Protein AF-A0A8S3HGL4-F1 (afdb_monomer)

pLDDT: mean 84.84, std 16.37, range [34.28, 98.06]

Structure (mmCIF, N/CA/C/O backbone):
data_AF-A0A8S3HGL4-F1
#
_entry.id   AF-A0A8S3HGL4-F1
#
loop_
_atom_site.group_PDB
_atom_site.id
_atom_site.type_symbol
_atom_site.label_atom_id
_atom_site.label_alt_id
_atom_site.label_comp_id
_atom_site.label_asym_id
_atom_site.label_entity_id
_atom_site.label_seq_id
_atom_site.pdbx_PDB_ins_code
_atom_site.Cartn_x
_atom_site.Cartn_y
_atom_site.Cartn_z
_atom_site.occupancy
_atom_site.B_iso_or_equiv
_atom_site.auth_seq_id
_atom_site.auth_comp_id
_atom_site.auth_asym_id
_atom_site.auth_atom_id
_atom_site.pdbx_PDB_model_num
ATOM 1 N N . MET A 1 1 ? -8.669 6.944 -29.099 1.00 34.28 1 MET A N 1
ATOM 2 C CA . MET A 1 1 ? -8.417 6.036 -30.236 1.00 34.28 1 MET A CA 1
ATOM 3 C C . MET A 1 1 ? -9.148 4.729 -29.960 1.00 34.28 1 MET A C 1
ATOM 5 O O . MET A 1 1 ? -8.890 4.131 -28.932 1.00 34.28 1 MET A O 1
ATOM 9 N N . HIS A 1 2 ? -10.078 4.387 -30.854 1.00 37.12 2 HIS A N 1
ATOM 10 C CA . HIS A 1 2 ? -10.774 3.109 -31.063 1.00 37.12 2 HIS A CA 1
ATOM 11 C C . HIS A 1 2 ? -11.556 2.446 -29.913 1.00 37.12 2 HIS A C 1
ATOM 13 O O . HIS A 1 2 ? -11.031 1.763 -29.043 1.00 37.12 2 HIS A O 1
ATOM 19 N N . VAL A 1 3 ? -12.875 2.608 -30.056 1.00 48.66 3 VAL A N 1
ATOM 20 C CA . VAL A 1 3 ? -13.964 1.744 -29.594 1.00 48.66 3 VAL A CA 1
ATOM 21 C C . VAL A 1 3 ? -13.651 0.276 -29.899 1.00 48.66 3 VAL A C 1
ATOM 23 O O . VAL A 1 3 ? -13.443 -0.081 -31.058 1.00 48.66 3 VAL A O 1
ATOM 26 N N . ILE A 1 4 ? -13.692 -0.582 -28.879 1.00 53.84 4 ILE A N 1
ATOM 27 C CA . ILE A 1 4 ? -13.846 -2.030 -29.050 1.00 53.84 4 ILE A CA 1
ATOM 28 C C . ILE A 1 4 ? -15.286 -2.360 -28.664 1.00 53.84 4 ILE A C 1
ATOM 30 O O . ILE A 1 4 ? -15.639 -2.385 -27.490 1.00 53.84 4 ILE A O 1
ATOM 34 N N . SER A 1 5 ? -16.132 -2.598 -29.661 1.00 59.94 5 SER A N 1
ATOM 35 C CA . SER A 1 5 ? -17.429 -3.246 -29.475 1.00 59.94 5 SER A CA 1
ATOM 36 C C . SER A 1 5 ? -17.680 -4.158 -30.663 1.00 59.94 5 SER A C 1
ATOM 38 O O . SER A 1 5 ? -17.914 -3.665 -31.760 1.00 59.94 5 SER A O 1
ATOM 40 N N . LEU A 1 6 ? -17.578 -5.472 -30.429 1.00 57.47 6 LEU A N 1
ATOM 41 C CA . LEU A 1 6 ? -18.329 -6.538 -31.114 1.00 57.47 6 LEU A CA 1
ATOM 42 C C . LEU A 1 6 ? -18.183 -7.891 -30.376 1.00 57.47 6 LEU A C 1
ATOM 44 O O . LEU A 1 6 ? -18.135 -8.958 -30.978 1.00 57.47 6 LEU A O 1
ATOM 48 N N . LEU A 1 7 ? -18.163 -7.865 -29.041 1.00 61.59 7 LEU A N 1
ATOM 49 C CA . LEU A 1 7 ? -18.501 -9.032 -28.229 1.00 61.59 7 LEU A CA 1
ATOM 50 C C . LEU A 1 7 ? -19.737 -8.664 -27.420 1.00 61.59 7 LEU A C 1
ATOM 52 O O . LEU A 1 7 ? -19.727 -7.701 -26.655 1.00 61.59 7 LEU A O 1
ATOM 56 N N . LYS A 1 8 ? -20.818 -9.428 -27.586 1.00 64.31 8 LYS A N 1
ATOM 57 C CA . LYS A 1 8 ? -21.999 -9.324 -26.725 1.00 64.31 8 LYS A CA 1
ATOM 58 C C . LYS A 1 8 ? -21.663 -9.975 -25.384 1.00 64.31 8 LYS A C 1
ATOM 60 O O . LYS A 1 8 ? -22.138 -11.068 -25.086 1.00 64.31 8 LYS A O 1
ATOM 65 N N . ILE A 1 9 ? -20.799 -9.329 -24.602 1.00 70.56 9 ILE A N 1
ATOM 66 C CA . ILE A 1 9 ? -20.455 -9.800 -23.266 1.00 70.56 9 ILE A CA 1
ATOM 67 C C . ILE A 1 9 ? -21.575 -9.354 -22.337 1.00 70.56 9 ILE A C 1
ATOM 69 O O . ILE A 1 9 ? -21.677 -8.189 -21.972 1.00 70.56 9 ILE A O 1
ATOM 73 N N . ARG A 1 10 ? -22.476 -10.280 -22.006 1.00 78.00 10 ARG A N 1
ATOM 74 C CA . ARG A 1 10 ? -23.627 -9.978 -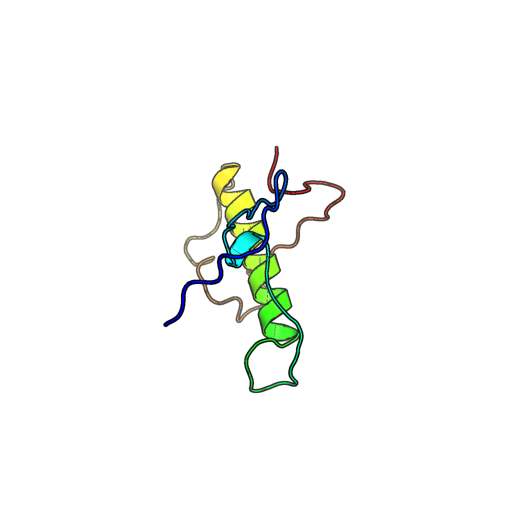21.140 1.00 78.00 10 ARG A CA 1
ATOM 75 C C . ARG A 1 10 ? -23.230 -9.743 -19.679 1.00 78.00 10 ARG A C 1
ATOM 77 O O . ARG A 1 10 ? -24.049 -9.246 -18.920 1.00 78.00 10 ARG A O 1
ATOM 84 N N . THR A 1 11 ? -22.008 -10.112 -19.298 1.00 86.62 11 THR A N 1
ATOM 85 C CA . THR A 1 11 ? -21.544 -10.144 -17.903 1.00 86.62 11 THR A CA 1
ATOM 86 C C . THR A 1 11 ? -20.130 -9.580 -17.718 1.00 86.62 11 THR A C 1
ATOM 88 O O . THR A 1 11 ? -19.474 -9.906 -16.736 1.00 86.62 11 THR A O 1
ATOM 91 N N . PHE A 1 12 ? -19.619 -8.775 -18.658 1.00 89.25 12 PHE A N 1
ATOM 92 C CA . PHE A 1 12 ? -18.329 -8.100 -18.471 1.00 89.25 12 PHE A CA 1
ATOM 93 C C . PHE A 1 12 ? -18.514 -6.850 -17.623 1.00 89.25 12 PHE A C 1
ATOM 95 O O . PHE A 1 12 ? -19.400 -6.042 -17.899 1.00 89.25 12 PHE A O 1
ATOM 102 N N 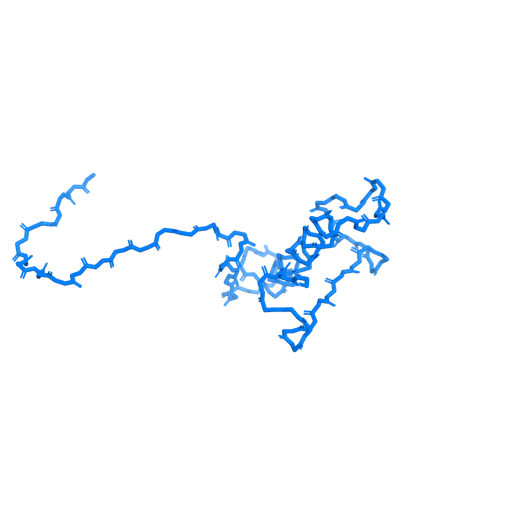. ALA A 1 13 ? -17.648 -6.686 -16.631 1.00 90.00 13 ALA A N 1
ATOM 103 C CA . ALA A 1 13 ? -17.583 -5.506 -15.788 1.00 90.00 13 ALA A CA 1
ATOM 104 C C . ALA A 1 13 ? -16.122 -5.075 -15.616 1.00 90.00 13 ALA A C 1
ATOM 106 O O . ALA A 1 13 ? -15.209 -5.899 -15.678 1.00 90.00 13 ALA A O 1
ATOM 107 N N . VAL A 1 14 ? -15.929 -3.777 -15.391 1.00 94.00 14 VAL A N 1
ATOM 108 C CA . VAL A 1 14 ? -14.648 -3.161 -15.033 1.00 94.00 14 VAL A CA 1
ATOM 109 C C . VAL A 1 14 ? -14.866 -2.401 -13.734 1.00 94.00 14 VAL A C 1
ATOM 111 O O . VAL A 1 14 ? -15.874 -1.708 -13.598 1.00 94.00 14 VAL A O 1
ATOM 114 N N . TRP A 1 15 ? -13.932 -2.538 -12.798 1.00 95.75 15 TRP A N 1
ATOM 115 C CA . TRP A 1 15 ? -13.929 -1.803 -11.541 1.00 95.75 15 TRP A CA 1
ATOM 116 C C . TRP A 1 15 ? -12.651 -0.972 -11.460 1.00 95.75 15 TRP A C 1
ATOM 118 O O . TRP A 1 15 ? -11.550 -1.520 -11.438 1.00 95.75 15 TRP A O 1
ATOM 128 N N . GLU A 1 16 ? -12.807 0.347 -11.499 1.00 96.75 16 GLU A N 1
ATOM 129 C CA . GLU A 1 16 ? -11.703 1.290 -11.338 1.00 96.75 16 GLU A CA 1
ATOM 130 C C . GLU A 1 16 ? -11.424 1.510 -9.849 1.00 96.75 16 GLU A C 1
ATOM 132 O O . GLU A 1 16 ? -12.347 1.612 -9.041 1.00 96.75 16 GLU A O 1
ATOM 137 N N . VAL A 1 17 ? -10.143 1.589 -9.496 1.00 96.44 17 VAL A N 1
ATOM 138 C CA . VAL A 1 17 ? -9.665 1.760 -8.122 1.00 96.44 17 VAL A CA 1
ATOM 139 C C . VAL A 1 17 ? -8.568 2.811 -8.059 1.00 96.44 17 VAL A C 1
ATOM 141 O O . VAL A 1 17 ? -7.962 3.166 -9.074 1.00 96.44 17 VAL A O 1
ATOM 144 N N . ARG A 1 18 ? -8.284 3.286 -6.847 1.00 96.81 18 ARG A N 1
ATOM 145 C CA . ARG A 1 18 ? -7.143 4.159 -6.582 1.00 96.81 18 ARG A CA 1
ATOM 146 C C . ARG A 1 18 ? -5.848 3.363 -6.675 1.00 96.81 18 ARG A C 1
ATOM 148 O O . ARG A 1 18 ? -5.718 2.287 -6.095 1.00 96.81 18 ARG A O 1
ATOM 155 N N . ARG A 1 19 ? -4.872 3.895 -7.408 1.00 96.38 19 ARG A N 1
ATOM 156 C CA . ARG A 1 19 ? -3.586 3.218 -7.615 1.00 96.38 19 ARG A CA 1
ATOM 157 C C . ARG A 1 19 ? -2.817 3.100 -6.303 1.00 96.38 19 ARG A C 1
ATOM 159 O O . ARG A 1 19 ? -2.241 2.059 -6.027 1.00 96.38 19 ARG A O 1
ATOM 166 N N . GLU A 1 20 ? -2.817 4.171 -5.523 1.00 95.56 20 GLU A N 1
ATOM 167 C CA . GLU A 1 20 ? -2.127 4.288 -4.243 1.00 95.56 20 GLU A CA 1
ATOM 168 C C . GLU A 1 20 ? -2.648 3.329 -3.169 1.00 95.56 20 GLU A C 1
ATOM 170 O O . GLU A 1 20 ? -1.967 3.158 -2.158 1.00 95.56 20 GLU A O 1
ATOM 175 N N . ASP A 1 21 ? -3.820 2.725 -3.387 1.00 96.62 21 ASP A N 1
ATOM 176 C CA . ASP A 1 21 ? -4.422 1.769 -2.462 1.00 96.62 21 ASP A CA 1
ATOM 177 C C . ASP A 1 21 ? -4.311 0.313 -2.951 1.00 96.62 21 ASP A C 1
ATOM 179 O O . ASP A 1 21 ? -4.238 -0.602 -2.139 1.00 96.62 21 ASP A O 1
ATOM 183 N N . GLU A 1 22 ? -4.262 0.088 -4.269 1.00 97.56 22 GLU A N 1
ATOM 184 C CA . GLU A 1 22 ? -4.407 -1.258 -4.854 1.00 97.56 22 GLU A CA 1
ATOM 185 C C . GLU A 1 22 ? -3.243 -1.672 -5.771 1.00 97.56 22 GLU A C 1
ATOM 187 O O . GLU A 1 22 ? -3.181 -2.813 -6.238 1.00 97.56 22 GLU A O 1
ATOM 192 N N . PHE A 1 23 ? -2.318 -0.762 -6.110 1.00 97.75 23 PHE A N 1
ATOM 193 C CA . PHE A 1 23 ? -1.315 -1.050 -7.134 1.00 97.75 23 PHE A CA 1
ATOM 194 C C . PHE A 1 23 ? 0.022 -0.309 -6.981 1.00 97.75 23 PHE A C 1
ATOM 196 O O . PHE A 1 23 ? 0.228 0.784 -7.518 1.00 97.75 23 PHE A O 1
ATOM 203 N N . SER A 1 24 ? 1.003 -1.020 -6.418 1.00 97.38 24 SER A N 1
ATOM 204 C CA . SER A 1 24 ? 2.426 -0.685 -6.524 1.00 97.38 24 SER A CA 1
ATOM 205 C C . SER A 1 24 ? 3.231 -1.848 -7.129 1.00 97.38 24 SER A C 1
ATOM 207 O O . SER A 1 24 ? 3.526 -2.825 -6.438 1.00 97.38 24 SER A O 1
ATOM 209 N N . PRO A 1 25 ? 3.612 -1.783 -8.416 1.00 97.88 25 PRO A N 1
ATOM 210 C CA . PRO A 1 25 ? 4.279 -2.891 -9.088 1.00 97.88 25 PRO A CA 1
ATOM 211 C C . PRO A 1 25 ? 5.791 -2.948 -8.816 1.00 97.88 25 PRO A C 1
ATOM 213 O O . PRO A 1 25 ? 6.477 -1.929 -8.792 1.00 97.88 25 PRO A O 1
ATOM 216 N N . LEU A 1 26 ? 6.328 -4.171 -8.749 1.00 97.50 26 LEU A N 1
ATOM 217 C CA . LEU A 1 26 ? 7.764 -4.453 -8.696 1.00 97.50 26 LEU A CA 1
ATOM 218 C C . LEU A 1 26 ? 8.248 -5.001 -10.043 1.00 97.50 26 LEU A C 1
ATOM 220 O O . LEU A 1 26 ? 7.934 -6.134 -10.406 1.00 97.50 26 LEU A O 1
ATOM 224 N N . LYS A 1 27 ? 8.994 -4.192 -10.798 1.00 96.69 27 LYS A N 1
ATOM 225 C CA . LYS A 1 27 ? 9.425 -4.506 -12.171 1.00 96.69 27 LYS A CA 1
ATOM 226 C C . LYS A 1 27 ? 10.893 -4.207 -12.462 1.00 96.69 27 LYS A C 1
ATOM 228 O O . LYS A 1 27 ? 11.463 -4.850 -13.337 1.00 96.69 27 LYS A O 1
ATOM 233 N N . ASN A 1 28 ? 11.497 -3.248 -11.763 1.00 97.31 28 ASN A N 1
ATOM 234 C CA . ASN A 1 28 ? 12.814 -2.719 -12.108 1.00 97.31 28 ASN A CA 1
ATOM 235 C C . ASN A 1 28 ? 13.809 -2.796 -10.938 1.00 97.31 28 ASN A C 1
ATOM 237 O O . ASN A 1 28 ? 13.432 -2.886 -9.767 1.00 97.31 28 ASN A O 1
ATOM 241 N N . GLY A 1 29 ? 15.100 -2.722 -11.280 1.00 95.12 29 GLY A N 1
ATOM 242 C CA . GLY A 1 29 ? 16.194 -2.524 -10.326 1.00 95.12 29 GLY A CA 1
ATOM 243 C C . GLY A 1 29 ? 16.287 -1.083 -9.810 1.00 95.12 29 GLY A C 1
ATOM 244 O O . GLY A 1 29 ? 15.540 -0.203 -10.238 1.00 95.12 29 GLY A O 1
ATOM 245 N N . SER A 1 30 ? 17.217 -0.838 -8.883 1.00 91.56 30 SER A N 1
ATOM 246 C CA . SER A 1 30 ? 17.436 0.480 -8.272 1.00 91.56 30 SER A CA 1
ATOM 247 C C . SER A 1 30 ? 17.727 1.581 -9.304 1.00 91.56 30 SER A C 1
ATOM 249 O O . SER A 1 30 ? 18.273 1.328 -10.375 1.00 91.56 30 SER A O 1
ATOM 251 N N . GLY A 1 31 ? 17.350 2.823 -8.976 1.00 87.94 31 GLY A N 1
ATOM 252 C CA . GLY A 1 31 ? 17.528 3.985 -9.860 1.00 87.94 31 GLY A CA 1
ATOM 253 C C . GLY A 1 31 ? 16.428 4.176 -10.914 1.00 87.94 31 GLY A C 1
ATOM 254 O O . GLY A 1 31 ? 16.545 5.059 -11.758 1.00 87.94 31 GLY A O 1
ATOM 255 N N . SER A 1 32 ? 15.357 3.377 -10.863 1.00 93.25 32 SER A N 1
ATOM 256 C CA . SER A 1 32 ? 14.172 3.495 -11.723 1.00 93.25 32 SER A CA 1
ATOM 257 C C . SER A 1 32 ? 12.874 3.562 -10.895 1.00 93.25 32 SER A C 1
ATOM 259 O O . SER A 1 32 ? 12.910 3.557 -9.663 1.00 93.25 32 SER A O 1
ATOM 261 N N . LYS A 1 33 ? 11.718 3.639 -11.566 1.00 91.75 33 LYS A N 1
ATOM 262 C CA . LYS A 1 33 ? 10.375 3.475 -10.970 1.00 91.75 33 LYS A CA 1
ATOM 263 C C . LYS A 1 33 ? 10.000 1.998 -10.854 1.00 91.75 33 LYS A C 1
ATOM 265 O O . LYS A 1 33 ? 10.662 1.165 -11.461 1.00 91.75 33 LYS A O 1
ATOM 270 N N . ASP A 1 34 ? 8.928 1.678 -10.131 1.00 96.31 34 ASP A N 1
ATOM 271 C CA . ASP A 1 34 ? 8.422 0.305 -9.975 1.00 96.31 34 ASP A CA 1
ATOM 272 C C . ASP A 1 34 ? 9.508 -0.643 -9.419 1.00 96.31 34 ASP A C 1
ATOM 274 O O . ASP A 1 34 ? 9.827 -1.684 -9.995 1.00 96.31 34 ASP A O 1
ATOM 278 N N . THR A 1 35 ? 10.153 -0.233 -8.327 1.00 97.19 35 THR A N 1
ATOM 279 C CA . THR A 1 35 ? 11.259 -0.946 -7.670 1.00 97.19 35 THR A CA 1
ATOM 280 C C . THR A 1 35 ? 10.849 -1.412 -6.277 1.00 97.19 35 THR A C 1
ATOM 282 O O . THR A 1 35 ? 9.807 -1.022 -5.751 1.00 97.19 35 THR A O 1
ATOM 285 N N . ALA A 1 36 ? 11.692 -2.213 -5.622 1.00 95.62 36 ALA A N 1
ATOM 286 C CA . ALA A 1 36 ? 11.430 -2.638 -4.245 1.00 95.62 36 ALA A CA 1
ATOM 287 C C . ALA A 1 36 ? 11.356 -1.442 -3.277 1.00 95.62 36 ALA A C 1
ATOM 289 O O . ALA A 1 36 ? 10.636 -1.491 -2.283 1.00 95.62 36 ALA A O 1
ATOM 290 N N . ALA A 1 37 ? 12.085 -0.358 -3.571 1.00 92.75 37 ALA A N 1
ATOM 291 C CA . A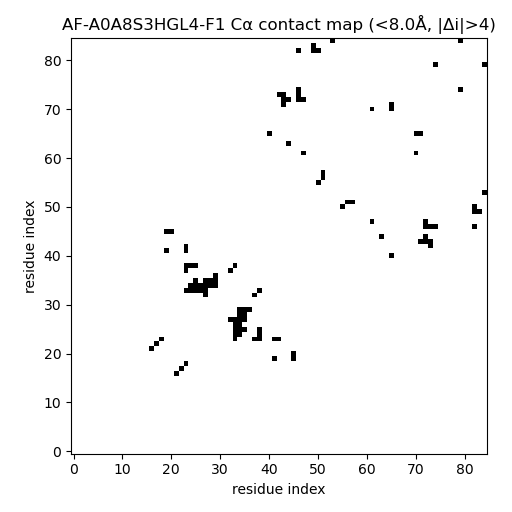LA A 1 37 ? 12.036 0.864 -2.781 1.00 92.75 37 ALA A CA 1
ATOM 292 C C . ALA A 1 37 ? 10.698 1.595 -2.942 1.00 92.75 37 ALA A C 1
ATOM 294 O O . ALA A 1 37 ? 10.104 1.957 -1.930 1.00 92.75 37 ALA A O 1
ATOM 295 N N . THR A 1 38 ? 10.195 1.739 -4.175 1.00 93.56 38 THR A N 1
ATOM 296 C CA . THR A 1 38 ? 8.894 2.388 -4.406 1.00 93.56 38 THR A CA 1
ATOM 297 C C . THR A 1 38 ? 7.755 1.561 -3.816 1.00 93.56 38 THR A C 1
ATOM 299 O O . THR A 1 38 ? 6.903 2.122 -3.147 1.00 93.56 38 THR A O 1
ATOM 302 N N . CYS A 1 39 ? 7.796 0.227 -3.934 1.00 95.25 39 CYS A N 1
ATOM 303 C CA . CYS A 1 39 ? 6.760 -0.635 -3.351 1.00 95.25 39 CYS A CA 1
ATOM 304 C C . CYS A 1 39 ? 6.673 -0.540 -1.835 1.00 95.25 39 CYS A C 1
ATOM 306 O O . CYS A 1 39 ? 5.584 -0.436 -1.278 1.00 95.25 39 CYS A O 1
ATOM 308 N N . ARG A 1 40 ? 7.825 -0.558 -1.163 1.00 93.75 40 ARG A N 1
ATOM 309 C CA . ARG A 1 40 ? 7.871 -0.397 0.289 1.00 93.75 40 ARG A CA 1
ATOM 310 C C . ARG A 1 40 ? 7.341 0.974 0.709 1.00 93.75 40 ARG A C 1
ATOM 312 O O . ARG A 1 40 ? 6.579 1.056 1.664 1.00 93.75 40 ARG A O 1
ATOM 319 N N . GLN A 1 41 ? 7.743 2.033 0.006 1.00 91.88 41 GLN A N 1
ATOM 320 C CA . GLN A 1 41 ? 7.287 3.388 0.304 1.00 91.88 41 GLN A CA 1
ATOM 321 C C . GLN A 1 41 ? 5.771 3.527 0.113 1.00 91.88 41 GLN A C 1
ATOM 323 O O . GLN A 1 41 ? 5.111 4.061 1.000 1.00 91.88 41 GLN A O 1
ATOM 328 N N . ASP A 1 42 ? 5.221 3.013 -0.988 1.00 94.19 42 ASP A N 1
ATOM 329 C CA . ASP A 1 42 ? 3.786 3.082 -1.278 1.00 94.19 42 ASP A CA 1
ATOM 330 C C . ASP A 1 42 ? 2.960 2.365 -0.194 1.00 94.19 42 ASP A C 1
ATOM 332 O O . ASP A 1 42 ? 2.001 2.943 0.321 1.00 94.19 42 ASP A O 1
ATOM 336 N N . LEU A 1 43 ? 3.391 1.169 0.238 1.00 95.38 43 LEU A N 1
ATOM 337 C CA . LEU A 1 43 ? 2.745 0.415 1.320 1.00 95.38 43 LEU A CA 1
ATOM 338 C C . LEU A 1 43 ? 2.772 1.177 2.655 1.00 95.38 43 LEU A C 1
ATOM 340 O O . LEU A 1 43 ? 1.757 1.315 3.332 1.00 95.38 43 LEU A O 1
ATOM 344 N N . MET A 1 44 ? 3.930 1.713 3.040 1.00 93.62 44 MET A N 1
ATOM 345 C CA . MET A 1 44 ? 4.054 2.454 4.297 1.00 93.62 44 MET A CA 1
ATOM 346 C C . MET A 1 44 ? 3.231 3.747 4.284 1.00 93.62 44 MET A C 1
ATOM 348 O O . MET A 1 44 ? 2.602 4.101 5.281 1.00 93.62 44 MET A O 1
ATOM 352 N N . LEU A 1 45 ? 3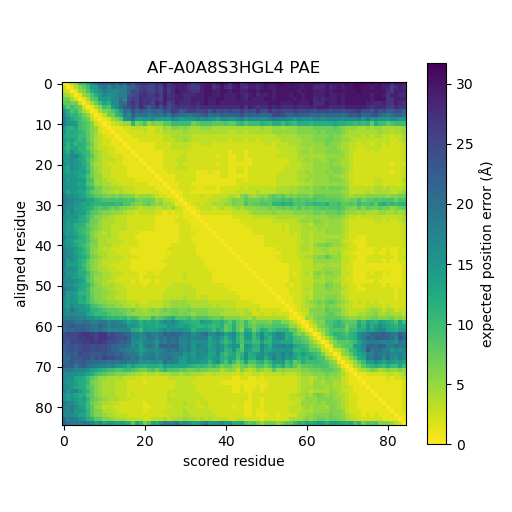.192 4.445 3.145 1.00 92.19 45 LEU A N 1
ATOM 353 C CA . LEU A 1 45 ? 2.347 5.623 2.975 1.00 92.19 45 LEU A CA 1
ATOM 354 C C . LEU A 1 45 ? 0.858 5.271 3.060 1.00 92.19 45 LEU A C 1
ATOM 356 O O . LEU A 1 45 ? 0.092 6.088 3.567 1.00 92.19 45 LEU A O 1
ATOM 360 N N . GLN A 1 46 ? 0.440 4.094 2.587 1.00 95.38 46 GLN A N 1
ATOM 361 C CA . GLN A 1 46 ? -0.931 3.611 2.760 1.00 95.38 46 GLN A CA 1
ATOM 362 C C . GLN A 1 46 ? -1.270 3.417 4.240 1.00 95.38 46 GLN A C 1
ATOM 364 O O . GLN A 1 46 ? -2.249 3.981 4.721 1.00 95.38 46 GLN A O 1
ATOM 369 N N . HIS A 1 47 ? -0.412 2.733 4.994 1.00 95.00 47 HIS A N 1
ATOM 370 C CA . HIS A 1 47 ? -0.632 2.508 6.423 1.00 95.00 47 HIS A CA 1
ATOM 371 C C . HIS A 1 47 ? -0.627 3.802 7.250 1.00 95.00 47 HIS A C 1
ATOM 373 O O . HIS A 1 47 ? -1.431 3.959 8.168 1.00 95.00 47 HIS A O 1
ATOM 379 N N . ILE A 1 48 ? 0.215 4.777 6.890 1.00 92.31 48 ILE A N 1
ATOM 380 C CA . ILE A 1 48 ? 0.174 6.120 7.486 1.00 92.31 48 ILE A CA 1
ATOM 381 C C . ILE A 1 48 ? -1.191 6.780 7.251 1.00 92.31 48 ILE A C 1
ATOM 383 O O . ILE A 1 48 ? -1.719 7.410 8.168 1.00 92.31 48 ILE A O 1
ATOM 387 N N . ARG A 1 49 ? -1.768 6.664 6.044 1.00 92.94 49 ARG A N 1
ATOM 388 C CA . ARG A 1 49 ? -3.111 7.201 5.763 1.00 92.94 49 ARG A CA 1
ATOM 389 C C . ARG A 1 49 ? -4.162 6.518 6.632 1.00 92.94 49 ARG A C 1
ATOM 391 O O . ARG A 1 49 ? -4.936 7.229 7.262 1.00 92.94 49 ARG A O 1
ATOM 398 N N . TRP A 1 50 ? -4.118 5.190 6.752 1.00 95.56 50 TRP A N 1
ATOM 399 C CA . TRP A 1 50 ? -5.039 4.441 7.617 1.00 95.56 50 TRP A CA 1
ATOM 400 C C . TRP A 1 50 ? -4.967 4.899 9.076 1.00 95.56 50 TRP A C 1
ATOM 402 O O . TRP A 1 50 ? -5.997 5.164 9.685 1.00 95.56 50 TRP A O 1
ATOM 412 N N . LEU A 1 51 ? -3.763 5.088 9.630 1.00 93.44 51 LEU A N 1
ATOM 413 C CA . LEU A 1 51 ? -3.611 5.607 10.994 1.00 93.44 51 LEU A CA 1
ATOM 414 C C . LEU A 1 51 ? -4.186 7.019 11.157 1.00 93.44 51 LEU A C 1
ATOM 416 O O . LEU A 1 51 ? -4.868 7.287 12.147 1.00 93.44 51 LEU A O 1
ATOM 420 N N . LYS A 1 52 ? -3.933 7.920 10.196 1.00 91.31 52 LYS A N 1
ATOM 421 C CA . LYS A 1 52 ? -4.503 9.280 10.214 1.00 91.31 52 LYS A CA 1
ATOM 422 C C . LYS A 1 52 ? -6.031 9.234 10.186 1.00 91.31 52 LYS A C 1
ATOM 424 O O . LYS A 1 52 ? -6.674 9.950 10.947 1.00 91.31 52 LYS A O 1
ATOM 429 N N . GLU A 1 53 ? -6.604 8.386 9.337 1.00 93.19 53 GLU A N 1
ATOM 430 C CA . GLU A 1 53 ? -8.055 8.206 9.214 1.00 93.19 53 GLU A CA 1
ATOM 431 C C . GLU A 1 53 ? 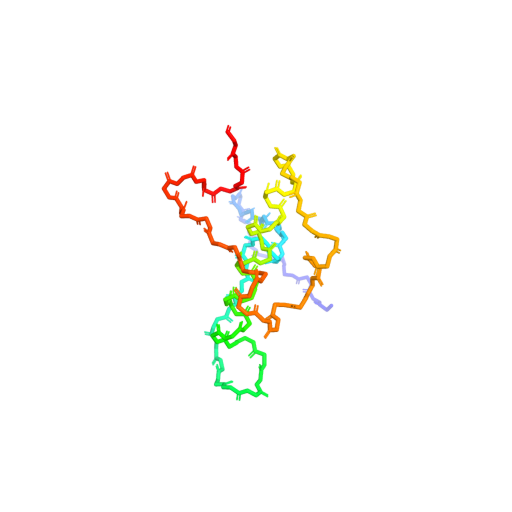-8.675 7.580 10.473 1.00 93.19 53 GLU A C 1
ATOM 433 O O . GLU A 1 53 ? -9.769 7.975 10.872 1.00 93.19 53 GLU A O 1
ATOM 438 N N . ALA A 1 54 ? -7.945 6.697 11.162 1.00 95.06 54 ALA A N 1
ATOM 439 C CA . ALA A 1 54 ? -8.329 6.136 12.458 1.00 95.06 54 ALA A CA 1
ATOM 440 C C . ALA A 1 54 ? -8.186 7.126 13.638 1.00 95.06 54 ALA A C 1
ATOM 442 O O . ALA A 1 54 ? -8.536 6.791 14.770 1.00 95.06 54 ALA A O 1
ATOM 443 N N . GLY A 1 55 ? -7.689 8.346 13.397 1.00 93.81 55 GLY A N 1
ATOM 444 C CA . GLY A 1 55 ? -7.558 9.398 14.409 1.00 93.81 55 GLY A CA 1
ATOM 445 C C . GLY A 1 55 ? -6.260 9.358 15.220 1.00 93.81 55 GLY A C 1
ATOM 446 O O . GLY A 1 55 ? -6.209 9.940 16.303 1.00 93.81 55 GLY A O 1
ATOM 447 N N . ALA A 1 56 ? -5.216 8.683 14.728 1.00 91.44 56 ALA A N 1
ATOM 448 C CA . ALA A 1 56 ? -3.903 8.710 15.364 1.00 91.44 56 ALA A CA 1
ATOM 449 C C . ALA A 1 56 ? -3.278 10.116 15.306 1.00 91.44 56 ALA A C 1
ATOM 451 O O . ALA A 1 56 ? -3.309 10.784 14.269 1.00 91.44 56 ALA A O 1
ATOM 452 N N . ASP A 1 57 ? -2.653 10.536 16.406 1.00 89.56 57 ASP A N 1
ATOM 453 C CA . ASP A 1 57 ? -1.864 11.768 16.468 1.00 89.56 57 ASP A CA 1
ATOM 454 C C . ASP A 1 57 ? -0.460 11.501 15.907 1.00 89.56 57 ASP A C 1
ATOM 456 O O . ASP A 1 57 ? 0.393 10.911 16.575 1.00 89.56 57 ASP A O 1
ATOM 460 N N . LEU A 1 58 ? -0.249 11.850 14.635 1.00 84.50 58 LEU A N 1
ATOM 461 C CA . LEU A 1 58 ? 1.029 11.666 13.949 1.00 84.50 58 LEU A CA 1
ATOM 462 C C . LEU A 1 58 ? 1.808 12.988 13.877 1.00 84.50 58 LEU A C 1
ATOM 464 O O . LEU A 1 58 ? 1.202 14.032 13.619 1.00 84.50 58 LEU A O 1
ATOM 468 N N . PRO A 1 59 ? 3.148 12.954 14.003 1.00 81.44 59 PRO A N 1
ATOM 469 C CA . PRO A 1 59 ? 3.984 14.134 13.812 1.00 81.44 59 PRO A CA 1
ATOM 470 C C . PRO A 1 59 ? 3.737 14.826 12.460 1.00 81.44 59 PRO A C 1
ATOM 472 O O . PRO A 1 59 ? 3.466 14.189 11.436 1.00 81.44 59 PRO A O 1
ATOM 475 N N . SER A 1 60 ? 3.828 16.158 12.447 1.00 70.62 60 SER A N 1
ATOM 476 C CA . SER A 1 60 ? 3.481 17.007 11.295 1.00 70.62 60 SER A CA 1
ATOM 477 C C . SER A 1 60 ? 4.347 16.752 10.051 1.00 70.62 60 SER A C 1
ATOM 479 O O . SER A 1 60 ? 3.932 17.054 8.928 1.00 70.62 60 SER A O 1
ATOM 481 N N . ASP A 1 61 ? 5.538 16.192 10.247 1.00 69.69 61 ASP A N 1
ATOM 482 C CA . ASP A 1 61 ? 6.540 15.845 9.241 1.00 69.69 61 ASP A CA 1
ATOM 483 C C . ASP A 1 61 ? 6.371 14.429 8.659 1.00 69.69 61 ASP A C 1
ATOM 485 O O . ASP A 1 61 ? 7.101 14.063 7.737 1.00 69.69 61 ASP A O 1
ATOM 489 N N . VAL A 1 62 ? 5.367 13.652 9.095 1.00 66.75 62 VAL A N 1
ATOM 490 C CA . VAL A 1 62 ? 5.013 12.332 8.522 1.00 66.75 62 VAL A CA 1
ATOM 491 C C . VAL A 1 62 ? 4.287 12.498 7.176 1.00 66.75 62 VAL A C 1
ATOM 493 O O . VAL A 1 62 ? 3.204 11.957 6.922 1.00 66.75 62 VAL A O 1
ATOM 496 N N . ASN A 1 63 ? 4.853 13.317 6.291 1.00 56.22 63 ASN A N 1
ATOM 497 C CA . ASN A 1 63 ? 4.300 13.629 4.988 1.00 56.22 63 ASN A CA 1
ATOM 498 C C . ASN A 1 63 ? 5.330 13.367 3.876 1.00 56.22 63 ASN A C 1
ATOM 500 O O . ASN A 1 63 ? 6.306 14.084 3.693 1.00 56.22 63 ASN A O 1
ATOM 504 N N . GLN A 1 64 ? 4.985 12.354 3.076 1.00 56.66 64 GLN A N 1
ATOM 505 C CA . GLN A 1 64 ? 5.288 12.178 1.648 1.00 56.66 64 GLN A CA 1
ATOM 506 C C . GLN A 1 64 ? 6.649 11.591 1.247 1.00 56.66 64 GLN A C 1
ATOM 508 O O . GLN A 1 64 ? 6.701 10.907 0.223 1.00 56.66 64 GLN A O 1
ATOM 513 N N . GLN A 1 65 ? 7.707 11.724 2.045 1.00 55.16 65 GLN A N 1
ATOM 514 C CA . GLN A 1 65 ? 9.010 11.121 1.732 1.00 55.16 65 GLN A CA 1
ATOM 515 C C . GLN A 1 65 ? 9.568 10.371 2.938 1.00 55.16 65 GLN A C 1
ATOM 517 O O . GLN A 1 65 ? 10.104 10.955 3.875 1.00 55.16 65 GLN A O 1
ATOM 522 N N . ILE A 1 66 ? 9.435 9.044 2.904 1.00 60.16 66 ILE A N 1
ATOM 523 C CA . ILE A 1 66 ? 10.061 8.143 3.874 1.00 60.16 66 ILE A CA 1
ATOM 524 C C . ILE A 1 66 ? 11.543 8.029 3.494 1.00 60.16 66 ILE A C 1
ATOM 526 O O . ILE A 1 66 ? 11.968 7.070 2.853 1.00 60.16 66 ILE A O 1
ATOM 530 N N . GLU A 1 67 ? 12.316 9.068 3.803 1.00 55.19 67 GLU A N 1
ATOM 531 C CA . GLU A 1 67 ? 13.771 9.080 3.596 1.00 55.19 67 GLU A CA 1
ATOM 532 C C . GLU A 1 67 ? 14.530 8.576 4.829 1.00 55.19 67 GLU A C 1
ATOM 534 O O . GLU A 1 67 ? 15.644 8.069 4.701 1.00 55.19 67 GLU A O 1
ATOM 539 N N . SER A 1 68 ? 13.911 8.639 6.012 1.00 56.47 68 SER A N 1
ATOM 540 C CA . SER A 1 68 ? 14.472 8.166 7.276 1.00 56.47 68 SER A CA 1
ATOM 541 C C . SER A 1 68 ? 13.682 6.980 7.839 1.00 56.47 68 SER A C 1
ATOM 543 O O . SER A 1 68 ? 12.472 6.849 7.651 1.00 56.47 68 SER A O 1
ATOM 545 N N . THR A 1 69 ? 14.371 6.097 8.565 1.00 60.53 69 THR A N 1
ATOM 546 C CA . THR A 1 69 ? 13.768 4.945 9.263 1.00 60.53 69 THR A CA 1
ATOM 547 C C . THR A 1 69 ? 12.804 5.352 10.380 1.00 60.53 69 THR A C 1
ATOM 549 O O . THR A 1 69 ? 12.031 4.522 10.852 1.00 60.53 69 THR A O 1
ATOM 552 N N . GLU A 1 70 ? 12.851 6.614 10.802 1.00 61.47 70 GLU A N 1
ATOM 553 C CA . GLU A 1 70 ? 12.154 7.140 11.979 1.00 61.47 70 GLU A CA 1
ATOM 554 C C . GLU A 1 70 ? 10.664 7.423 11.718 1.00 61.47 70 GLU A C 1
ATOM 556 O O . GLU A 1 70 ? 9.872 7.364 12.652 1.00 61.47 70 GLU A O 1
ATOM 561 N N . ASN A 1 71 ? 10.259 7.595 10.452 1.00 69.75 71 ASN A N 1
ATOM 562 C CA . ASN A 1 71 ? 8.875 7.890 10.054 1.00 69.75 71 ASN A CA 1
ATOM 563 C C . ASN A 1 71 ? 8.272 6.764 9.188 1.00 69.75 71 ASN A C 1
ATOM 565 O O . ASN A 1 71 ? 7.656 7.013 8.149 1.00 69.75 71 ASN A O 1
ATOM 569 N N . THR A 1 72 ? 8.485 5.506 9.590 1.00 81.38 72 THR A N 1
ATOM 570 C CA . THR A 1 72 ? 7.956 4.315 8.899 1.00 81.38 72 THR A CA 1
ATOM 571 C C . THR A 1 72 ? 6.755 3.724 9.640 1.00 81.38 72 THR A C 1
ATOM 573 O O . THR A 1 72 ? 6.693 3.746 10.867 1.00 81.38 72 THR A O 1
ATOM 576 N N . CYS A 1 73 ? 5.786 3.183 8.899 1.00 88.75 73 CYS A N 1
ATOM 577 C CA . CYS A 1 73 ? 4.644 2.468 9.465 1.00 88.75 73 CYS A CA 1
ATOM 578 C C . CYS A 1 73 ? 4.325 1.243 8.613 1.00 88.75 73 CYS A C 1
ATOM 580 O O . CYS A 1 73 ? 4.165 1.354 7.398 1.00 88.75 73 CYS A O 1
ATOM 582 N N . GLU A 1 74 ? 4.199 0.083 9.250 1.00 93.88 74 GLU A N 1
ATOM 583 C CA . GLU A 1 74 ? 3.701 -1.126 8.610 1.00 93.88 74 GLU A CA 1
ATOM 584 C C . GLU A 1 74 ? 2.620 -1.764 9.482 1.00 93.88 74 GLU A C 1
ATOM 586 O O . GLU A 1 74 ? 2.857 -2.053 10.655 1.00 93.88 74 GLU A O 1
ATOM 591 N N . ILE A 1 75 ? 1.432 -1.966 8.916 1.00 96.19 75 ILE A N 1
ATOM 592 C CA . ILE A 1 75 ? 0.324 -2.656 9.568 1.00 96.19 75 ILE A CA 1
ATOM 593 C C . ILE A 1 75 ? 0.252 -4.059 8.975 1.00 96.19 75 ILE A C 1
ATOM 595 O O . ILE A 1 75 ? 0.218 -4.241 7.761 1.00 96.19 75 ILE A O 1
ATOM 599 N N . SER A 1 76 ? 0.258 -5.071 9.842 1.00 97.69 76 SER A N 1
ATOM 600 C CA . SER A 1 76 ? 0.083 -6.450 9.395 1.00 97.69 76 SER A CA 1
ATOM 601 C C . SER A 1 76 ? -1.326 -6.634 8.817 1.00 97.69 76 SER A C 1
ATOM 603 O O . SER A 1 76 ? -2.287 -6.236 9.480 1.00 97.69 76 SER A O 1
ATOM 605 N N . PRO A 1 77 ? -1.485 -7.346 7.686 1.00 97.69 77 PRO A N 1
ATOM 606 C CA . PRO A 1 77 ? -2.804 -7.703 7.160 1.00 97.69 77 PRO A CA 1
ATOM 607 C C . PRO A 1 77 ? -3.678 -8.519 8.128 1.00 97.69 77 PRO A C 1
ATOM 609 O O . PRO A 1 77 ? -4.881 -8.628 7.926 1.00 97.69 77 PRO A O 1
ATOM 612 N N . LEU A 1 78 ? -3.089 -9.120 9.174 1.00 97.81 78 LEU A N 1
ATOM 613 C CA . LEU A 1 78 ? -3.832 -9.814 10.235 1.00 97.81 78 LEU A CA 1
ATOM 614 C C . LEU A 1 78 ? -4.490 -8.859 11.243 1.00 97.81 78 LEU A C 1
ATOM 616 O O . LEU A 1 78 ? -5.335 -9.295 12.019 1.00 97.81 78 LEU A O 1
ATOM 620 N N . ILE A 1 79 ? -4.061 -7.596 11.268 1.00 98.06 79 ILE A N 1
ATOM 621 C CA . ILE A 1 79 ? -4.604 -6.548 12.137 1.00 98.06 79 ILE A CA 1
ATOM 622 C C . ILE A 1 79 ? -5.640 -5.716 11.384 1.00 98.06 79 ILE A C 1
ATOM 624 O O . ILE A 1 79 ? -6.690 -5.428 11.944 1.00 98.06 79 ILE A O 1
ATOM 628 N N . SER A 1 80 ? -5.349 -5.345 10.137 1.00 97.44 80 SER A N 1
ATOM 629 C CA . SER A 1 80 ? -6.262 -4.584 9.283 1.00 97.44 80 SER A CA 1
ATOM 630 C C . SER A 1 80 ? -6.001 -4.937 7.820 1.00 97.44 80 SER A C 1
ATOM 632 O O . SER A 1 80 ? -4.849 -4.929 7.378 1.00 97.44 80 SER A O 1
ATOM 634 N N . TYR A 1 81 ? -7.054 -5.286 7.083 1.00 97.38 81 TYR A N 1
ATOM 635 C CA . TYR A 1 81 ? -6.985 -5.686 5.679 1.00 97.38 81 TYR A CA 1
ATOM 636 C C . TYR A 1 81 ? -6.953 -4.478 4.736 1.00 97.38 81 TYR A C 1
ATOM 638 O O . TYR A 1 81 ? -6.182 -4.473 3.778 1.00 97.38 81 TYR A O 1
ATOM 646 N N . ALA A 1 82 ? -7.790 -3.471 4.997 1.00 97.19 82 ALA A N 1
ATOM 647 C CA . ALA A 1 82 ? -7.962 -2.300 4.139 1.00 97.19 82 ALA A CA 1
ATOM 648 C C . ALA A 1 82 ? -8.097 -0.983 4.930 1.00 97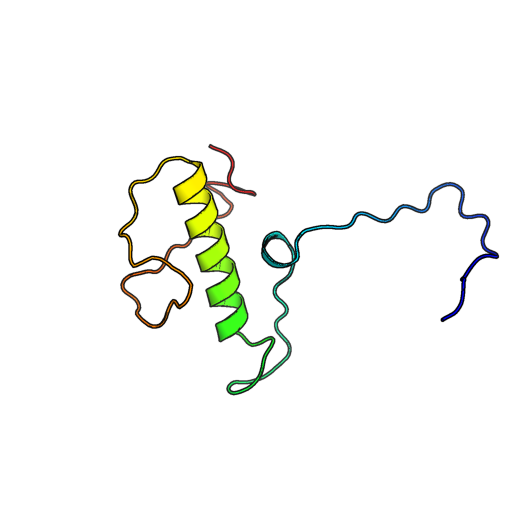.19 82 ALA A C 1
ATOM 650 O O . ALA A 1 82 ? -8.645 -0.009 4.411 1.00 97.19 82 ALA A O 1
ATOM 651 N N . GLY A 1 83 ? -7.606 -0.944 6.172 1.00 96.62 83 GLY A N 1
ATOM 652 C CA . GLY A 1 83 ? -7.660 0.237 7.037 1.00 96.62 83 GLY A CA 1
ATOM 653 C C . GLY A 1 83 ? -8.882 0.293 7.953 1.00 96.62 83 GLY A C 1
ATOM 654 O O . GLY A 1 83 ? -9.134 1.331 8.561 1.00 96.62 83 GLY A O 1
ATOM 655 N N . GLU A 1 84 ? -9.648 -0.795 8.063 1.00 97.12 84 GLU A N 1
ATOM 656 C CA . GLU A 1 84 ? -10.725 -0.910 9.044 1.00 97.12 84 GLU A CA 1
ATOM 657 C C . GLU A 1 84 ? -10.204 -0.886 10.493 1.00 97.12 84 GLU A C 1
ATOM 659 O O . GLU A 1 84 ? -9.066 -1.295 10.755 1.00 97.12 84 GLU A O 1
ATOM 664 N N . VAL A 1 85 ? -11.065 -0.413 11.407 1.00 77.56 85 VAL A N 1
ATOM 665 C CA . 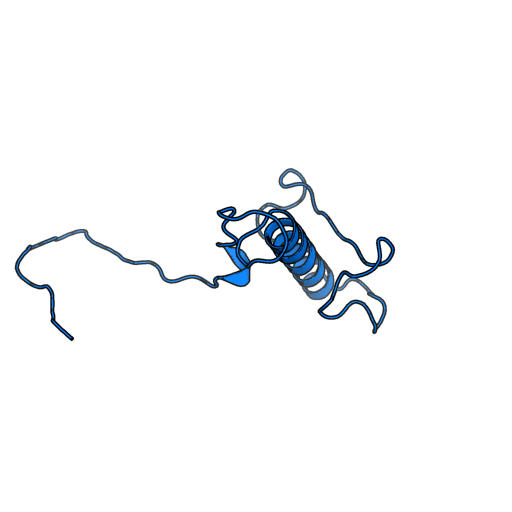VAL A 1 85 ? -10.836 -0.270 12.860 1.00 77.56 85 VAL A CA 1
ATOM 666 C C . VAL A 1 85 ? -11.720 -1.236 13.639 1.00 77.56 85 VAL A C 1
ATOM 668 O O . VAL A 1 85 ? -12.922 -1.331 13.292 1.00 77.56 85 VAL A O 1
#

Foldseek 3Di:
DDDDDDDPPVDDDDDDDDCLQPHQAQDDDPPDGSHPVSVQVSQQVQQVVLCVVVPHDDDPPLDDDPPDPPNGDHDDCVRPVRSDD

InterPro domains:
  IPR029044 Nucleotide-diphospho-sugar transferases [G3DSA:3.90.550.10] (2-85)
  IPR029044 Nucle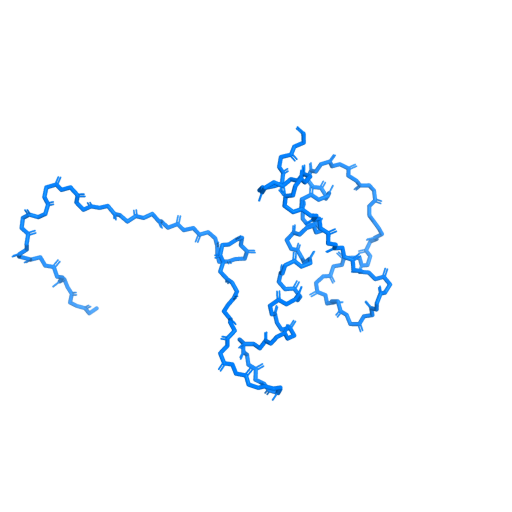otide-diphospho-sugar transferases [SSF53448] (10-84)
  IPR039741 UDP-sugar pyrophosphorylase [PTHR11952] (8-84)

Solvent-accessible surface area (backbone atoms only — not comparable to full-atom values): 5851 Å² total; per-residue (Å²): 135,82,89,87,84,91,71,93,63,91,80,76,82,87,83,90,75,61,50,78,80,76,59,69,56,76,80,42,60,90,98,58,70,41,9,71,67,52,34,53,51,47,53,25,54,42,38,47,49,32,40,50,75,75,66,52,93,69,67,91,76,77,62,97,69,78,83,55,86,87,66,69,44,84,72,54,66,92,76,35,80,83,58,64,132

Mean predicted aligned error: 7.89 Å

Secondary structure (DSSP, 8-state):
---------TT-------HHHH-------TTSSSSHHHHHHHHHHHHHHHHHHTT----TT-SS---SGGG-----TTT-SSS--

Organism: NCBI:txid392030

Sequence (85 aa):
MHVISLLKIRTFAVWEVRREDEFSPLKNGSGSKDTAATCRQDLMLQHIRWLKEAGADLPSDVNQQIESTENTCEISPLISYAGEV

Radius of gyration: 17.72 Å; Cα contacts (8 Å, |Δi|>4): 56; chains: 1; bounding box: 41×27×48 Å

=== Feature glossary ===
A reading guide for the features in this record.

Start from the sequence.

  · Sequence gives the chain of amino acids in standard one-letter code (A=alanine, C=cysteine, …, Y=tyrosine), read N→C. It is the only feature that is directly encoded by the gene; all structural features are derived from the folded form of this sequence.

Fold it, and you get atomic coordinates and the backbone conformation that goes with them.

  · Structure coordinates are given as an mmCIF _atom_site loop: one row per atom with element, residue name, chain id, sequence number, and x/y/z position in Å. Only the four main-chain atoms per residue are included here; side chains are omitted to keep the record comp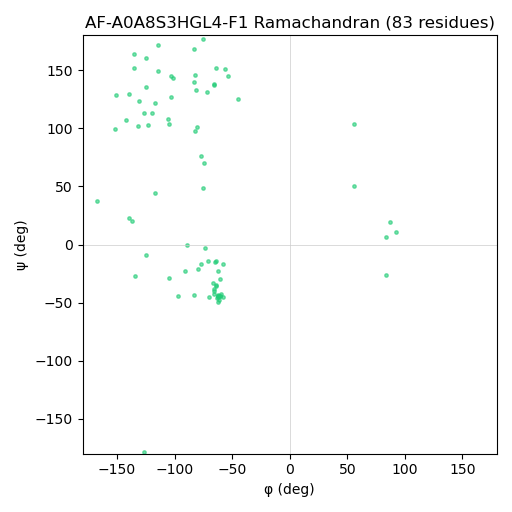act.

  · Backbone dihedral angles. Every residue except chain termini has a φ (preceding-C → N → Cα → C) and a ψ (N → Cα → C → next-N). They are reported in degrees following the IUPAC sign convention. Secondary structure is essentially a statement about which (φ, ψ) basin each residue occupies.

  · Eight-state secondary structure (DSSP): H is the canonical α-helix, G the tighter 3₁₀-helix, I the wider π-helix; E/B are β-structure, T and S are turns and bends, and '-' is everything else. DSSP derives these from the pattern of main-chain N–H···O=C hydrogen bonds, not from the sequence.

  · SS3 is a coarse helix/strand/coil call (letters a/b/c) made by the P-SEA algorithm from inter-Cα distances and dihedrals. It is less detailed than DSSP but needs only Cα positions.

Summarize the fold with a handful of shape descriptors and a per-residue structural alphabet.

  · Radius of gyration (Rg) is the root-mean-square distance of Cα atoms from their centroid — a single number for overall size and compactness. A globular domain of N residues has Rg ≈ 2.2·N^0.38 Å; an extended or disordered chain has a much larger Rg. The Cα contact count is the number of residue pairs whose Cα atoms are within 8 Å and are more than four positions apart in sequence — a standard proxy for tertiary packing density. The bounding box is the smallest axis-aligned box enclosing all Cα atoms.

  · 3Di is Foldseek's structural alphabet. Each residue is assigned one of twenty discrete states based on how its Cα sits relative to its spatial (not sequential) neighbors. Aligning 3Di strings finds structural homologs roughly as well as full 3D superposition, but orders of magnitude faster.

  · Solvent-accessible surface area (SASA) is the area in Å² traced out by the centre of a 1.4 Å probe sphere (a water molecule) rolled over the protein's van der Waals surface (Shrake–Rupley / Lee–Richards construction). Buried residues have near-zero SASA; fully exposed residues can exceed 200 Å². The total SASA scales roughly with the number of surface residues.

Ask how reliable the model is.

  · For AlphaFold models, the B-factor field carries pLDDT — the model's own estimate of local accuracy on a 0–100 scale. Regions with pLDDT<50 should be treated as essentially unmodeled; they often correspond to intrinsically disordered segments.

  · For experimental (PDB) structures, the B-factor (temperature factor) quantifies the positional spread of each atom in the crystal — a combination of thermal vibration and static disorder — in units of Å². High B-factors mark flexible loops or poorly resolved regions; low B-factors mark the rigid, well-ordered core.

  · Predicted Aligned Error (PAE) is an AlphaFold confidence matrix: entry (i, j) is the expected error in the position of residue j, in ångströms, when the prediction is superimposed on the true structure at residue i. Low PAE within a block of residues means that block is internally rigid and well-predicted; high PAE between two blocks means their relative placement is uncertain even if each block individually is confident.

Place it in context: what it resembles, what it is annotated as, and how it looks.

  · Structural nearest neighbors (via Foldseek easy-search vs the PDB). Reported per hit: target PDB id, E-value, and alignment TM-score. A TM-score above ~0.5 is the conventional threshold for 'same fold'.

  · Functional annotations link the protein to curated databases. InterPro entries identify conserved domains and families by matching the sequence against member-database signatures (Pfam, PROSITE, CDD, …). Gene Ontology (GO) terms describe molecular function, biological process, and cellular component in a controlled vocabulary. CATH places the structure in a hierarchical fold classification (Class/Architecture/Topology/Homologous-superfamily). The organism is the source species.

  · The contact map is a binary N×N matrix image: pixel (i, j) is dark where Cα_i and Cα_j are within 8 Å and |i−j|>4. Because the |i−j|>4 filter removes local helical contacts, off-diagonal stripes parallel to the main diagonal indicate parallel β-sheets; stripes perpendicular to it indicate antiparallel β-sheets. The Ramachandran plot scatters every residue's (φ, ψ) pair against the sterically allowed regions. The PAE heatmap renders the predicted-aligned-error matrix.

  · Six rendered views show the 3D structure from the faces of a cube — i.e. along ±x, ±y, ±z. Rendering representation is drawn randomly per protein from cartoon (secondary-structure ribbons), sticks (backbone bonds), or molecular surface; coloring is either N→C rainbow (blue at the N-terminus through red at the C-terminus) or one color per chain.